Protein AF-A0A1H7BYJ7-F1 (afdb_monomer)

Solvent-accessible surface area (backbone atoms only — not comparable to full-atom values): 9138 Å² total; per-residue (Å²): 132,61,70,69,58,53,51,52,54,51,53,54,52,48,52,54,48,52,54,52,50,53,50,51,52,50,54,50,52,54,50,48,48,52,55,50,54,51,50,49,52,52,52,48,63,68,45,39,71,41,40,77,67,69,54,35,59,83,45,78,42,85,36,72,24,56,43,97,93,31,60,74,94,75,30,85,42,64,54,55,28,47,33,35,39,54,81,94,40,56,35,37,40,40,57,48,35,71,42,78,96,71,34,41,38,30,40,40,45,58,66,40,86,79,68,60,54,45,36,34,36,36,48,41,80,92,76,72,40,49,27,36,30,45,33,47,86,90,47,71,51,80,67,41,76,65,40,68,71,57,50,50,55,40,53,57,72,47,46,85,77,86,127

Nearest PDB structures (foldseek):
  3isu-assembly1_A  TM=5.113E-01  e=2.602E+00  Homo sapiens
  1nqn-assembly1_B-2  TM=3.441E-01  e=8.916E+00  Gallus gallus

pLDDT: mean 91.31, std 7.7, range [48.94, 98.5]

Mean predicted aligned error: 5.72 Å

Sequence (163 aa):
MDEIQRLSDLLNANQRYEEQKQQRFHDDLVQWNASIDALYQQVEGWLKPLVEAGQTRFEYDPHQAQSKGYPDDNSPFRSRRLTFSLAAHRVTFVPDAMGPAGQVSVSVNGLSLHGQEKYSLHLEAERQVWMLKKTVGVKDSEPETFTADFFARLLQGVVPQRR

Secondary structure (DSSP, 8-state):
--HHHHHHHHHHHHHHHHHHHHHHHHHHHHHHHHHHHHHHHHHHHHHHHHHHTTS--EEEEEEE--BTTB-STT-S-EEEEEEEEETTEEEEEEEPPP-GGG--EEEEESS-TTS-EEEEEEEETTTTEEEEEEEETTEEPPPEE--HHHHHHHHHHHSPPP-

Radius of gyration: 20.8 Å; Cα contacts (8 Å, |Δi|>4): 230; chains: 1; bounding box: 52×31×71 Å

Structure (mmCIF, N/CA/C/O backbone):
data_AF-A0A1H7BYJ7-F1
#
_entry.id   AF-A0A1H7BYJ7-F1
#
loop_
_atom_site.group_PDB
_atom_site.id
_atom_site.type_symbol
_atom_site.label_atom_id
_atom_site.label_alt_id
_atom_site.label_comp_id
_atom_site.label_asym_id
_atom_site.label_entity_id
_atom_site.label_seq_id
_atom_site.pdbx_PDB_ins_code
_atom_site.Cartn_x
_atom_site.Cartn_y
_atom_site.Cartn_z
_atom_site.occupancy
_atom_site.B_iso_or_equiv
_atom_site.auth_seq_id
_atom_site.auth_comp_id
_atom_site.auth_asym_id
_atom_site.auth_atom_id
_atom_site.pdbx_PDB_model_num
ATOM 1 N N . MET A 1 1 ? 32.903 1.235 -44.646 1.00 59.94 1 MET A N 1
ATOM 2 C CA . MET A 1 1 ? 32.169 0.641 -43.510 1.00 59.94 1 MET A CA 1
ATOM 3 C C . MET A 1 1 ? 30.831 0.216 -44.081 1.00 59.94 1 MET A C 1
ATOM 5 O O . MET A 1 1 ? 30.137 1.087 -44.588 1.00 59.94 1 MET A O 1
ATOM 9 N N . ASP A 1 2 ? 30.572 -1.088 -44.143 1.00 88.19 2 ASP A N 1
ATOM 10 C CA . ASP A 1 2 ? 29.392 -1.660 -44.804 1.00 88.19 2 ASP A CA 1
ATOM 11 C C . ASP A 1 2 ? 28.114 -1.274 -44.039 1.00 88.19 2 ASP A C 1
ATOM 13 O O . ASP A 1 2 ? 28.074 -1.330 -42.806 1.00 88.19 2 ASP A O 1
ATOM 17 N N . GLU A 1 3 ? 27.088 -0.834 -44.759 1.00 88.12 3 GLU A N 1
ATOM 18 C CA . GLU A 1 3 ? 25.800 -0.436 -44.190 1.00 88.12 3 GLU A CA 1
ATOM 19 C C . GLU A 1 3 ? 25.088 -1.624 -43.525 1.00 88.12 3 GLU A C 1
ATOM 21 O O . GLU A 1 3 ? 24.436 -1.450 -42.493 1.00 88.12 3 GLU A O 1
ATOM 26 N N . ILE A 1 4 ? 25.307 -2.845 -44.029 1.00 88.88 4 ILE A N 1
ATOM 27 C CA . ILE A 1 4 ? 24.780 -4.085 -43.441 1.00 88.88 4 ILE A CA 1
ATOM 28 C C . ILE A 1 4 ? 25.435 -4.391 -42.089 1.00 88.88 4 ILE A C 1
ATOM 30 O O . ILE A 1 4 ? 24.757 -4.815 -41.148 1.00 88.88 4 ILE A O 1
ATOM 34 N N . GLN A 1 5 ? 26.737 -4.120 -41.950 1.00 86.81 5 GLN A N 1
ATOM 35 C CA . GLN A 1 5 ? 27.434 -4.282 -40.672 1.00 86.81 5 GLN A CA 1
ATOM 36 C C . GLN A 1 5 ? 26.893 -3.298 -39.625 1.00 86.81 5 GLN A C 1
ATOM 38 O O . GLN A 1 5 ? 26.601 -3.701 -38.503 1.00 86.81 5 GLN A O 1
ATOM 43 N N . ARG A 1 6 ? 26.661 -2.032 -40.004 1.00 87.19 6 ARG A N 1
ATOM 44 C CA . ARG A 1 6 ? 26.065 -1.028 -39.101 1.00 87.19 6 ARG A CA 1
ATOM 45 C C . ARG A 1 6 ? 24.653 -1.401 -38.656 1.00 87.19 6 ARG A C 1
ATOM 47 O O . ARG A 1 6 ? 24.325 -1.219 -37.488 1.00 87.19 6 ARG A O 1
ATOM 54 N N . LEU A 1 7 ? 23.823 -1.914 -39.566 1.00 90.75 7 LEU A N 1
ATOM 55 C CA . LEU A 1 7 ? 22.486 -2.394 -39.216 1.00 90.75 7 LEU A CA 1
ATOM 56 C C . LEU A 1 7 ? 22.561 -3.564 -38.226 1.00 90.75 7 LEU A C 1
ATOM 58 O O . LEU A 1 7 ? 21.824 -3.581 -37.244 1.00 90.75 7 LEU A O 1
ATOM 62 N N . SER A 1 8 ? 23.483 -4.501 -38.449 1.00 89.12 8 SER A N 1
ATOM 63 C CA . SER A 1 8 ? 23.690 -5.648 -37.556 1.00 89.12 8 SER A CA 1
ATOM 64 C C . SER A 1 8 ? 24.117 -5.203 -36.153 1.00 89.12 8 SER A C 1
ATOM 66 O O . SER A 1 8 ? 23.580 -5.684 -35.156 1.00 89.12 8 SER A O 1
ATOM 68 N N . ASP A 1 9 ? 25.027 -4.230 -36.063 1.00 91.88 9 ASP A N 1
ATOM 69 C CA . ASP A 1 9 ? 25.471 -3.662 -34.788 1.00 91.88 9 ASP A CA 1
ATOM 70 C C . ASP A 1 9 ? 24.325 -2.935 -34.058 1.00 91.88 9 ASP A C 1
ATOM 72 O O . ASP A 1 9 ? 24.161 -3.099 -32.847 1.00 91.88 9 ASP A O 1
ATOM 76 N N . LEU A 1 10 ? 23.489 -2.185 -34.789 1.00 93.25 10 LEU A N 1
ATOM 77 C CA . LEU A 1 10 ? 22.311 -1.504 -34.239 1.00 93.25 10 LEU A CA 1
ATOM 78 C C . LEU A 1 10 ? 21.253 -2.483 -33.716 1.00 93.25 10 LEU A C 1
ATOM 80 O O . LEU A 1 10 ? 20.724 -2.271 -32.625 1.00 93.25 10 LEU A O 1
ATOM 84 N N . LEU A 1 11 ? 20.955 -3.555 -34.456 1.00 92.31 11 LEU A N 1
ATOM 85 C CA . LEU A 1 11 ? 19.987 -4.574 -34.034 1.00 92.31 11 LEU A CA 1
ATOM 86 C C . LEU A 1 11 ? 20.464 -5.305 -32.773 1.00 92.31 11 LEU A C 1
ATOM 88 O O . LEU A 1 11 ? 19.700 -5.447 -31.821 1.00 92.31 11 LEU A O 1
ATOM 92 N N . ASN A 1 12 ? 21.745 -5.680 -32.721 1.00 91.25 12 ASN A N 1
ATOM 93 C CA . ASN A 1 12 ? 22.346 -6.301 -31.539 1.00 91.25 12 ASN A CA 1
ATOM 94 C C . ASN A 1 12 ? 22.324 -5.368 -30.318 1.00 91.25 12 ASN A C 1
ATOM 96 O O . ASN A 1 12 ? 22.039 -5.803 -29.201 1.00 91.25 12 ASN A O 1
ATOM 100 N N . ALA A 1 13 ? 22.621 -4.080 -30.511 1.00 88.38 13 ALA A N 1
ATOM 101 C CA . ALA A 1 13 ? 22.546 -3.086 -29.444 1.00 88.38 13 ALA A CA 1
ATOM 102 C C . ALA A 1 13 ? 21.105 -2.890 -28.943 1.00 88.38 13 ALA A C 1
ATOM 104 O O . ALA A 1 13 ? 20.888 -2.793 -27.736 1.00 88.38 13 ALA A O 1
ATOM 105 N N . ASN A 1 14 ? 20.125 -2.878 -29.851 1.00 88.81 14 ASN A N 1
ATOM 106 C CA . ASN A 1 14 ? 18.710 -2.759 -29.507 1.00 88.81 14 ASN A CA 1
ATOM 107 C C . ASN A 1 14 ? 18.207 -3.978 -28.720 1.00 88.81 14 ASN A C 1
ATOM 109 O O . ASN A 1 14 ? 17.578 -3.811 -27.678 1.00 88.81 14 ASN A O 1
ATOM 113 N N . GLN A 1 15 ? 18.568 -5.192 -29.146 1.00 90.44 15 GLN A N 1
ATOM 114 C CA . GLN A 1 15 ? 18.207 -6.414 -28.429 1.00 90.44 15 GLN A CA 1
ATOM 115 C C . GLN A 1 15 ? 18.746 -6.407 -26.992 1.00 90.44 15 GLN A C 1
ATOM 117 O O . GLN A 1 15 ? 17.991 -6.628 -26.048 1.00 90.44 15 GLN A O 1
ATOM 122 N N . ARG A 1 16 ? 20.031 -6.075 -26.807 1.00 89.44 16 ARG A N 1
ATOM 123 C CA . ARG A 1 16 ? 20.633 -5.967 -25.467 1.00 89.44 16 ARG A CA 1
ATOM 124 C C . ARG A 1 16 ? 19.939 -4.915 -24.604 1.00 89.44 16 ARG A C 1
ATOM 126 O O . ARG A 1 16 ? 19.815 -5.098 -23.396 1.00 89.44 16 ARG A O 1
ATOM 133 N N . TYR A 1 17 ? 19.515 -3.805 -25.205 1.00 88.25 17 TYR A N 1
ATOM 134 C CA . TYR A 1 17 ? 18.778 -2.761 -24.501 1.00 88.25 17 TYR A CA 1
ATOM 135 C C . TYR A 1 17 ? 17.409 -3.257 -24.016 1.00 88.25 17 TYR A C 1
ATOM 137 O O . TYR A 1 17 ? 17.064 -3.041 -22.854 1.00 88.25 17 TYR A O 1
ATOM 145 N N . GLU A 1 18 ? 16.653 -3.960 -24.861 1.00 89.38 18 GLU A N 1
ATOM 146 C CA . GLU A 1 18 ? 15.358 -4.529 -24.474 1.00 89.38 18 GLU A CA 1
ATOM 147 C C . GLU A 1 18 ? 15.504 -5.626 -23.407 1.00 89.38 18 GLU A C 1
ATOM 149 O O . GLU A 1 18 ? 14.747 -5.627 -22.438 1.00 89.38 18 GLU A O 1
ATOM 154 N N . GLU A 1 19 ? 16.517 -6.494 -23.503 1.00 90.81 19 GLU A N 1
ATOM 155 C CA . GLU A 1 19 ? 16.823 -7.500 -22.471 1.00 90.81 19 GLU A CA 1
ATOM 156 C C . GLU A 1 19 ? 17.127 -6.843 -21.112 1.00 90.81 19 GLU A C 1
ATOM 158 O O . GLU A 1 19 ? 16.558 -7.216 -20.085 1.00 90.81 19 GLU A O 1
ATOM 163 N N . GLN A 1 20 ? 17.969 -5.803 -21.096 1.00 89.56 20 GLN A N 1
ATOM 164 C CA . GLN A 1 20 ? 18.278 -5.055 -19.871 1.00 89.56 20 GLN A CA 1
ATOM 165 C C . GLN A 1 20 ? 17.051 -4.348 -19.295 1.00 89.56 20 GLN A C 1
ATOM 167 O O . GLN A 1 20 ? 16.878 -4.290 -18.078 1.00 89.56 20 GLN A O 1
ATOM 172 N N . LYS A 1 21 ? 16.199 -3.793 -20.157 1.00 88.81 21 LYS A N 1
ATOM 173 C CA . LYS A 1 21 ? 14.958 -3.132 -19.755 1.00 88.81 21 LYS A CA 1
ATOM 174 C C . LYS A 1 21 ? 13.973 -4.124 -19.133 1.00 88.81 21 LYS A C 1
ATOM 176 O O . LYS A 1 21 ? 13.379 -3.806 -18.106 1.00 88.81 21 LYS A O 1
ATOM 181 N N . GLN A 1 22 ? 13.829 -5.313 -19.718 1.00 88.31 22 GLN A N 1
ATOM 182 C CA . GLN A 1 22 ? 12.989 -6.382 -19.172 1.00 88.31 22 GLN A CA 1
ATOM 183 C C . GLN A 1 22 ? 13.497 -6.857 -17.811 1.00 88.31 22 GLN A C 1
ATOM 185 O O . GLN A 1 22 ? 12.701 -6.972 -16.881 1.00 88.31 22 GLN A O 1
ATOM 190 N N . GLN A 1 23 ? 14.811 -7.065 -17.669 1.00 90.75 23 GLN A N 1
ATOM 191 C CA . GLN A 1 23 ? 15.394 -7.474 -16.391 1.00 90.75 23 GLN A CA 1
ATOM 192 C C . GLN A 1 23 ? 15.164 -6.421 -15.302 1.00 90.75 23 GLN A C 1
ATOM 194 O O . GLN A 1 23 ? 14.676 -6.758 -14.230 1.00 90.75 23 GLN A O 1
ATOM 199 N N . ARG A 1 24 ? 15.431 -5.140 -15.591 1.00 90.12 24 ARG A N 1
ATOM 200 C CA . ARG A 1 24 ? 15.184 -4.049 -14.631 1.00 90.12 24 ARG A CA 1
ATOM 201 C C . ARG A 1 24 ? 13.726 -3.989 -14.198 1.00 90.12 24 ARG A C 1
ATOM 203 O O . ARG A 1 24 ? 13.449 -3.876 -13.016 1.00 90.12 24 ARG A O 1
ATOM 210 N N . PHE A 1 25 ? 12.800 -4.120 -15.146 1.00 90.44 25 PHE A N 1
ATOM 211 C CA . PHE A 1 25 ? 11.378 -4.144 -14.824 1.00 90.44 25 PHE A CA 1
ATOM 212 C C . PHE A 1 25 ? 11.004 -5.328 -13.921 1.00 90.44 25 PHE A C 1
ATOM 214 O O . PHE A 1 25 ? 10.193 -5.177 -13.011 1.00 90.44 25 PHE A O 1
ATOM 221 N N . HIS A 1 26 ? 11.601 -6.500 -14.147 1.00 91.81 26 HIS A N 1
ATOM 222 C CA . HIS A 1 26 ? 11.406 -7.654 -13.276 1.00 91.81 26 HIS A CA 1
ATOM 223 C C . HIS A 1 26 ? 11.945 -7.403 -11.861 1.00 91.81 26 HIS A C 1
ATOM 225 O O . HIS A 1 26 ? 11.235 -7.659 -10.889 1.00 91.81 26 HIS A O 1
ATOM 231 N N . ASP A 1 27 ? 13.155 -6.856 -11.746 1.00 93.50 27 ASP A N 1
ATOM 232 C CA . ASP A 1 27 ? 13.771 -6.526 -10.458 1.00 93.50 27 ASP A CA 1
ATOM 233 C C . ASP A 1 27 ? 12.929 -5.488 -9.693 1.00 93.50 27 ASP A C 1
ATOM 235 O O . ASP A 1 27 ? 12.644 -5.664 -8.505 1.00 93.50 27 ASP A O 1
ATOM 239 N N . ASP A 1 28 ? 12.442 -4.457 -10.390 1.00 92.88 28 ASP A N 1
ATOM 240 C CA . ASP A 1 28 ? 11.563 -3.431 -9.827 1.00 92.88 28 ASP A CA 1
ATOM 241 C C . ASP A 1 28 ? 10.239 -4.038 -9.330 1.00 92.88 28 ASP A C 1
ATOM 243 O O . ASP A 1 28 ? 9.754 -3.677 -8.258 1.00 92.88 28 ASP A O 1
ATOM 247 N N . LEU A 1 29 ? 9.643 -4.980 -10.073 1.00 93.62 29 LEU A N 1
ATOM 248 C CA . LEU A 1 29 ? 8.417 -5.676 -9.657 1.00 93.62 29 LEU A CA 1
ATOM 249 C C . LEU A 1 29 ? 8.622 -6.507 -8.388 1.00 93.62 29 LEU A C 1
ATOM 251 O O . LEU A 1 29 ? 7.763 -6.500 -7.500 1.00 93.62 29 LEU A O 1
ATOM 255 N N . VAL A 1 30 ? 9.751 -7.215 -8.300 1.00 94.50 30 VAL A N 1
ATOM 256 C CA . VAL A 1 30 ? 10.122 -7.988 -7.109 1.00 94.50 30 VAL A CA 1
ATOM 257 C C . VAL A 1 30 ? 10.274 -7.051 -5.915 1.00 94.50 30 VAL A C 1
ATOM 259 O O . VAL A 1 30 ? 9.687 -7.306 -4.861 1.00 94.50 30 VAL A O 1
ATOM 262 N N . GLN A 1 31 ? 10.993 -5.939 -6.092 1.00 94.38 31 GLN A N 1
ATOM 263 C CA . GLN A 1 31 ? 11.185 -4.946 -5.041 1.00 94.38 31 GLN A CA 1
ATOM 264 C C . GLN A 1 31 ? 9.862 -4.300 -4.614 1.00 94.38 31 GLN A C 1
ATOM 266 O O . GLN A 1 31 ? 9.603 -4.177 -3.419 1.00 94.38 31 GLN A O 1
ATOM 271 N N . TRP A 1 32 ? 8.994 -3.942 -5.564 1.00 95.94 32 TRP A N 1
ATOM 272 C CA . TRP A 1 32 ? 7.668 -3.380 -5.294 1.00 95.94 32 TRP A CA 1
ATOM 273 C C . TRP A 1 32 ? 6.844 -4.295 -4.387 1.00 95.94 32 TRP A C 1
ATOM 275 O O . TRP A 1 32 ? 6.343 -3.838 -3.357 1.00 95.94 32 TRP A O 1
ATOM 285 N N . ASN A 1 33 ? 6.757 -5.590 -4.708 1.00 95.94 33 ASN A N 1
ATOM 286 C CA . ASN A 1 33 ? 5.993 -6.523 -3.882 1.00 95.94 33 ASN A CA 1
ATOM 287 C C . ASN A 1 33 ? 6.655 -6.742 -2.511 1.00 95.94 33 ASN A C 1
ATOM 289 O O . ASN A 1 33 ? 5.967 -6.736 -1.491 1.00 95.94 33 ASN A O 1
ATOM 293 N N . ALA A 1 34 ? 7.986 -6.864 -2.465 1.00 96.25 34 ALA A N 1
ATOM 294 C CA . ALA A 1 34 ? 8.724 -7.036 -1.214 1.00 96.25 34 ALA A CA 1
ATOM 295 C C . ALA A 1 34 ? 8.541 -5.842 -0.259 1.00 96.25 34 ALA A C 1
ATOM 297 O O . ALA A 1 34 ? 8.349 -6.031 0.942 1.00 96.25 34 ALA A O 1
ATOM 298 N N . SER A 1 35 ? 8.540 -4.611 -0.781 1.00 97.06 35 SER A N 1
ATOM 299 C CA . SER A 1 35 ? 8.285 -3.402 0.008 1.00 97.06 35 SER A CA 1
ATOM 300 C C . SER A 1 35 ? 6.876 -3.370 0.608 1.00 97.06 35 SER A C 1
ATOM 302 O O . SER A 1 35 ? 6.706 -2.910 1.738 1.00 97.06 35 SER A O 1
ATOM 304 N N . ILE A 1 36 ? 5.869 -3.864 -0.119 1.00 98.00 36 ILE A N 1
ATOM 305 C CA . ILE A 1 36 ? 4.486 -3.964 0.372 1.00 98.00 36 ILE A CA 1
ATOM 306 C C . ILE A 1 36 ? 4.373 -5.032 1.465 1.00 98.00 36 ILE A C 1
ATOM 308 O O . ILE A 1 36 ? 3.793 -4.767 2.517 1.00 98.00 36 ILE A O 1
ATOM 312 N N . ASP A 1 37 ? 4.959 -6.213 1.258 1.00 97.75 37 ASP A N 1
ATOM 313 C CA . ASP A 1 37 ? 4.953 -7.275 2.270 1.00 97.75 37 ASP A CA 1
ATOM 314 C C . ASP A 1 37 ? 5.676 -6.820 3.556 1.00 97.75 37 ASP A C 1
ATOM 316 O O . ASP A 1 37 ? 5.192 -7.070 4.662 1.00 97.75 37 ASP A O 1
ATOM 320 N N . ALA A 1 38 ? 6.781 -6.074 3.435 1.00 97.88 38 ALA A N 1
ATOM 321 C CA . ALA A 1 38 ? 7.485 -5.490 4.579 1.00 97.88 38 ALA A CA 1
ATOM 322 C C . ALA A 1 38 ? 6.631 -4.450 5.330 1.00 97.88 38 ALA A C 1
ATOM 324 O O . ALA A 1 38 ? 6.595 -4.454 6.563 1.00 97.88 38 ALA A O 1
ATOM 325 N N . LEU A 1 39 ? 5.895 -3.591 4.610 1.00 98.50 39 LEU A N 1
ATOM 326 C CA . LEU A 1 39 ? 4.933 -2.665 5.219 1.00 98.50 39 LEU A CA 1
ATOM 327 C C . LEU A 1 39 ? 3.862 -3.417 6.018 1.00 98.50 39 LEU A C 1
ATOM 329 O O . LEU A 1 39 ? 3.522 -3.011 7.129 1.00 98.50 39 LEU A O 1
ATOM 333 N N . TYR A 1 40 ? 3.328 -4.506 5.466 1.00 98.38 40 TYR A N 1
ATOM 334 C CA . TYR A 1 40 ? 2.310 -5.309 6.140 1.00 98.38 40 TYR A CA 1
ATOM 335 C C . TYR A 1 40 ? 2.852 -5.937 7.417 1.00 98.38 40 TYR A C 1
ATOM 337 O O . TYR A 1 40 ? 2.240 -5.771 8.468 1.00 98.38 40 TYR A O 1
ATOM 345 N N . GLN A 1 41 ? 4.043 -6.532 7.374 1.00 98.12 41 GLN A N 1
ATOM 346 C CA . GLN A 1 41 ? 4.705 -7.064 8.570 1.00 98.12 41 GLN A CA 1
ATOM 347 C C . GLN A 1 41 ? 4.934 -5.989 9.642 1.00 98.12 41 GLN A C 1
ATOM 349 O O . GLN A 1 41 ? 4.739 -6.243 10.831 1.00 98.12 41 GLN A O 1
ATOM 354 N N . GLN A 1 42 ? 5.310 -4.775 9.235 1.00 98.00 42 GLN A N 1
ATOM 355 C CA . GLN A 1 42 ? 5.476 -3.642 10.144 1.00 98.00 42 GLN A CA 1
ATOM 356 C C . GLN A 1 42 ? 4.149 -3.257 10.819 1.00 98.00 42 GLN A C 1
ATOM 358 O O . GLN A 1 42 ? 4.105 -3.099 12.040 1.00 98.00 42 GLN A O 1
ATOM 363 N N . VAL A 1 43 ? 3.056 -3.169 10.053 1.00 98.25 43 VAL A N 1
ATOM 364 C CA . VAL A 1 43 ? 1.707 -2.890 10.576 1.00 98.25 43 VAL A CA 1
ATOM 365 C C . VAL A 1 43 ? 1.223 -4.001 11.511 1.00 98.25 43 VAL A C 1
ATOM 367 O O . VAL A 1 43 ? 0.704 -3.711 12.590 1.00 98.25 43 VAL A O 1
ATOM 370 N N . GLU A 1 44 ? 1.419 -5.267 11.143 1.00 97.44 44 GLU A N 1
ATOM 371 C CA . GLU A 1 44 ? 1.085 -6.408 12.000 1.00 97.44 44 GLU A CA 1
ATOM 372 C C . GLU A 1 44 ? 1.867 -6.381 13.312 1.00 97.44 44 GLU A C 1
ATOM 374 O O . GLU A 1 44 ? 1.285 -6.573 14.380 1.00 97.44 44 GLU A O 1
ATOM 379 N N . GLY A 1 45 ? 3.167 -6.082 13.250 1.00 98.19 45 GLY A N 1
ATOM 380 C CA . GLY A 1 45 ? 4.019 -5.944 14.426 1.00 98.19 45 GLY A CA 1
ATOM 381 C C . GLY A 1 45 ? 3.516 -4.867 15.386 1.00 98.19 45 GLY A C 1
ATOM 382 O O . GLY A 1 45 ? 3.467 -5.095 16.594 1.00 98.19 45 GLY A O 1
ATOM 383 N N . TRP A 1 46 ? 3.080 -3.720 14.861 1.00 98.06 46 TRP A N 1
ATOM 384 C CA . TRP A 1 46 ? 2.523 -2.636 15.673 1.00 98.06 46 TRP A CA 1
ATOM 385 C C . TRP A 1 46 ? 1.182 -2.986 16.318 1.00 98.06 46 TRP A C 1
ATOM 387 O O . TRP A 1 46 ? 0.936 -2.600 17.459 1.00 98.06 46 TRP A O 1
ATOM 397 N N . LEU A 1 47 ? 0.312 -3.714 15.615 1.00 97.00 47 LEU A N 1
ATOM 398 C CA . LEU A 1 47 ? -1.019 -4.072 16.120 1.00 97.00 47 LEU A CA 1
ATOM 399 C C . LEU A 1 47 ? -1.064 -5.433 16.823 1.00 97.00 47 LEU A C 1
ATOM 401 O O . LEU A 1 47 ? -2.133 -5.845 17.277 1.00 97.00 47 LEU A O 1
ATOM 405 N N . LYS A 1 48 ? 0.077 -6.115 16.964 1.00 97.25 48 LYS A N 1
ATOM 406 C CA . LYS A 1 48 ? 0.191 -7.416 17.632 1.00 97.25 48 LYS A CA 1
ATOM 407 C C . LYS A 1 48 ? -0.529 -7.476 18.991 1.00 97.25 48 LYS A C 1
ATOM 409 O O . LYS A 1 48 ? -1.286 -8.427 19.179 1.00 97.25 48 LYS A O 1
ATOM 414 N N . PRO A 1 49 ? -0.431 -6.471 19.891 1.00 96.06 49 PRO A N 1
ATOM 415 C CA . PRO A 1 49 ? -1.164 -6.503 21.160 1.00 96.06 49 PRO A CA 1
ATOM 416 C C . PRO A 1 49 ? -2.692 -6.567 20.999 1.00 96.06 49 PRO A C 1
ATOM 418 O O . PRO A 1 49 ? -3.374 -7.195 21.804 1.00 96.06 49 PRO A O 1
ATOM 421 N N . LEU A 1 50 ? -3.246 -5.948 19.949 1.00 94.81 50 LEU A N 1
ATOM 422 C CA . LEU A 1 50 ? -4.686 -5.981 19.666 1.00 94.81 50 LEU A CA 1
ATOM 423 C C . LEU A 1 50 ? -5.120 -7.349 19.130 1.00 94.81 50 LEU A C 1
ATOM 425 O O . LEU A 1 50 ? -6.221 -7.810 19.434 1.00 94.81 50 LEU A O 1
ATOM 429 N N . VAL A 1 51 ? -4.262 -8.002 18.341 1.00 95.75 51 VAL A N 1
ATOM 430 C CA . VAL A 1 51 ? -4.498 -9.369 17.852 1.00 95.75 51 VAL A CA 1
ATOM 431 C C . VAL A 1 51 ? -4.470 -10.357 19.016 1.00 95.75 51 VAL A C 1
ATOM 433 O O . VAL A 1 51 ? -5.387 -11.163 19.156 1.00 95.75 51 VAL A O 1
ATOM 436 N N . GLU A 1 52 ? -3.465 -10.263 19.890 1.00 96.44 52 GLU A N 1
ATOM 437 C CA . GLU A 1 52 ? -3.325 -11.124 21.073 1.00 96.44 52 GLU A CA 1
ATOM 438 C C . GLU A 1 52 ? -4.489 -10.955 22.060 1.00 96.44 52 GLU A C 1
ATOM 440 O O . GLU A 1 52 ? -4.940 -11.927 22.661 1.00 96.44 52 GLU A O 1
ATOM 445 N N . ALA A 1 53 ? -5.035 -9.741 22.173 1.00 95.38 53 ALA A N 1
ATOM 446 C CA . ALA A 1 53 ? -6.236 -9.457 22.955 1.00 95.38 53 ALA A CA 1
ATOM 447 C C . ALA A 1 53 ? -7.553 -9.877 22.264 1.00 95.38 53 ALA A C 1
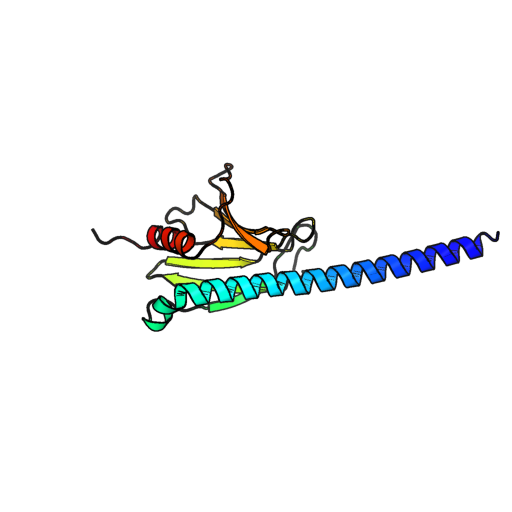ATOM 449 O O . ALA A 1 53 ? -8.631 -9.654 22.818 1.00 95.38 53 ALA A O 1
ATOM 450 N N . GLY A 1 54 ? -7.500 -10.441 21.052 1.00 93.88 54 GLY A N 1
ATOM 451 C CA . GLY A 1 54 ? -8.678 -10.849 20.279 1.00 93.88 54 GLY A CA 1
ATOM 452 C C . GLY A 1 54 ? -9.540 -9.684 19.777 1.00 93.88 54 GLY A C 1
ATOM 453 O O . GLY A 1 54 ? -10.716 -9.872 19.475 1.00 93.88 54 GLY A O 1
ATOM 454 N N . GLN A 1 55 ? -8.983 -8.472 19.709 1.00 93.38 55 GLN A N 1
ATOM 455 C CA . GLN A 1 55 ? -9.703 -7.248 19.336 1.00 93.38 55 GLN A CA 1
ATOM 456 C C . GLN A 1 55 ? -9.682 -6.968 17.830 1.00 93.38 55 GLN A C 1
ATOM 458 O O . GLN A 1 55 ? -10.484 -6.174 17.342 1.00 93.38 55 GLN A O 1
ATOM 463 N N . THR A 1 56 ? -8.764 -7.601 17.100 1.00 94.88 56 THR A N 1
ATOM 464 C CA . THR A 1 56 ? -8.648 -7.504 15.644 1.00 94.88 56 THR A CA 1
ATOM 465 C C . THR A 1 56 ? -8.056 -8.789 15.069 1.00 94.88 56 THR A C 1
ATOM 467 O O . THR A 1 56 ? -7.480 -9.606 15.788 1.00 94.88 56 THR A O 1
ATOM 470 N N . ARG A 1 57 ? -8.189 -8.960 13.755 1.00 94.94 57 ARG A N 1
ATOM 471 C CA . ARG A 1 57 ? -7.520 -9.997 12.967 1.00 94.94 57 ARG A CA 1
ATOM 472 C C . ARG A 1 57 ? -7.195 -9.454 11.583 1.00 94.94 57 ARG A C 1
ATOM 474 O O . ARG A 1 57 ? -7.936 -8.614 11.071 1.00 94.94 57 ARG A O 1
ATOM 481 N N . PHE A 1 58 ? -6.129 -9.970 10.990 1.00 97.38 58 PHE A N 1
ATOM 482 C CA . PHE A 1 58 ? -5.726 -9.631 9.633 1.00 97.38 58 PHE A CA 1
ATOM 483 C C . PHE A 1 58 ? -6.298 -10.626 8.625 1.00 97.38 58 PHE A C 1
ATOM 485 O O . PHE A 1 58 ? -6.323 -11.834 8.860 1.00 97.38 58 PHE A O 1
ATOM 492 N N . GLU A 1 59 ? -6.763 -10.097 7.503 1.00 97.50 59 GLU A N 1
ATOM 493 C CA . GLU A 1 59 ? -7.291 -10.825 6.357 1.00 97.50 59 GLU A CA 1
ATOM 494 C C . GLU A 1 59 ? -6.528 -10.371 5.109 1.00 97.50 59 GLU A C 1
ATOM 496 O O . GLU A 1 59 ? -6.265 -9.179 4.930 1.00 97.50 59 GLU A O 1
ATOM 501 N N . TYR A 1 60 ? -6.160 -11.334 4.265 1.00 97.94 60 TYR A N 1
ATOM 502 C CA . TYR A 1 60 ? -5.379 -11.104 3.057 1.00 97.94 60 TYR A CA 1
ATOM 503 C C . TYR A 1 60 ? -6.138 -11.599 1.834 1.00 97.94 60 TYR A C 1
ATOM 505 O O . TYR A 1 60 ? -6.337 -12.804 1.679 1.00 97.94 60 TYR A O 1
ATOM 513 N N . ASP A 1 61 ? -6.490 -10.682 0.939 1.00 97.00 61 ASP A N 1
ATOM 514 C CA . ASP A 1 61 ? -7.211 -11.005 -0.293 1.00 97.00 61 ASP A CA 1
ATOM 515 C C . ASP A 1 61 ? -6.311 -10.799 -1.513 1.00 97.00 61 ASP A C 1
ATOM 517 O O . ASP A 1 61 ? -5.628 -9.774 -1.576 1.00 97.00 61 ASP A O 1
ATOM 521 N N . PRO A 1 62 ? -6.324 -11.690 -2.522 1.00 96.12 62 PRO A N 1
ATOM 522 C CA . PRO A 1 62 ? -5.631 -11.449 -3.783 1.00 96.12 62 PRO A CA 1
ATOM 523 C C . PRO A 1 62 ? -6.008 -10.095 -4.391 1.00 96.12 62 PRO A C 1
ATOM 525 O O . PRO A 1 62 ? -7.171 -9.676 -4.369 1.00 96.12 62 PRO A O 1
ATOM 528 N N . HIS A 1 63 ? -5.009 -9.404 -4.932 1.00 94.69 63 HIS A N 1
ATOM 529 C CA . HIS A 1 63 ? -5.173 -8.087 -5.529 1.00 94.69 63 HIS A CA 1
ATOM 530 C C . HIS A 1 63 ? -4.297 -7.932 -6.761 1.00 94.69 63 HIS A C 1
ATOM 532 O O . HIS A 1 63 ? -3.126 -8.311 -6.759 1.00 94.69 63 HIS A O 1
ATOM 538 N N . GLN A 1 64 ? -4.868 -7.336 -7.798 1.00 94.50 64 GLN A N 1
ATOM 539 C CA . GLN A 1 64 ? -4.164 -6.995 -9.021 1.00 94.50 64 GLN A CA 1
ATOM 540 C C . GLN A 1 64 ? -4.303 -5.495 -9.239 1.00 94.50 64 GLN A C 1
ATOM 542 O O . GLN A 1 64 ? -5.393 -4.988 -9.506 1.00 94.50 64 GLN A O 1
ATOM 547 N N . ALA A 1 65 ? -3.200 -4.775 -9.066 1.00 93.50 65 ALA A N 1
ATOM 548 C CA . ALA A 1 65 ? -3.201 -3.331 -9.187 1.00 93.50 65 ALA A CA 1
ATOM 549 C C . ALA A 1 65 ? -3.160 -2.923 -10.663 1.00 93.50 65 ALA A C 1
ATOM 551 O O . ALA A 1 65 ? -2.453 -3.533 -11.459 1.00 93.50 65 ALA A O 1
ATOM 552 N N . GLN A 1 66 ? -3.911 -1.894 -11.040 1.00 89.69 66 GLN A N 1
ATOM 553 C CA . GLN A 1 66 ? -4.060 -1.462 -12.433 1.00 89.69 66 GLN A CA 1
ATOM 554 C C . GLN A 1 66 ? -3.562 -0.026 -12.602 1.00 89.69 66 GLN A C 1
ATOM 556 O O . GLN A 1 66 ? -3.637 0.786 -11.678 1.00 89.69 66 GLN A O 1
ATOM 561 N N . SER A 1 67 ? -3.076 0.310 -13.795 1.00 85.25 67 SER A N 1
ATOM 562 C CA . SER A 1 67 ? -2.724 1.687 -14.158 1.00 85.25 67 SER A CA 1
ATOM 563 C C . SER A 1 67 ? -3.048 1.961 -15.621 1.00 85.25 67 SER A C 1
ATOM 565 O O . SER A 1 67 ? -3.348 1.049 -16.384 1.00 85.25 67 SER A O 1
ATOM 567 N N . LYS A 1 68 ? -2.946 3.224 -16.056 1.00 80.19 68 LYS A N 1
ATOM 568 C CA . LYS A 1 68 ? -3.142 3.578 -17.474 1.00 80.19 68 LYS A CA 1
ATOM 569 C C . LYS A 1 68 ? -2.213 2.810 -18.426 1.00 80.19 68 LYS A C 1
ATOM 571 O O . LYS A 1 68 ? -2.580 2.621 -19.577 1.00 80.19 68 LYS A O 1
ATOM 576 N N . GLY A 1 69 ? -1.026 2.408 -17.961 1.00 78.75 69 GLY A N 1
ATOM 577 C CA . GLY A 1 69 ? -0.069 1.626 -18.752 1.00 78.75 69 GLY A CA 1
ATOM 578 C C . GLY A 1 69 ? -0.321 0.117 -18.725 1.00 78.75 69 GLY A C 1
ATOM 579 O O . GLY A 1 69 ? 0.164 -0.584 -19.604 1.00 78.75 69 GLY A O 1
ATOM 580 N N . TYR A 1 70 ? -1.088 -0.365 -17.745 1.00 80.00 70 TYR A N 1
ATOM 581 C CA . TYR A 1 70 ? -1.432 -1.773 -17.545 1.00 80.00 70 TYR A CA 1
ATOM 582 C C . TYR A 1 70 ? -2.913 -1.878 -17.137 1.00 80.00 70 TYR A C 1
ATOM 584 O O . TYR A 1 70 ? -3.212 -2.056 -15.948 1.00 80.00 70 TYR A O 1
ATOM 592 N N . PRO A 1 71 ? -3.851 -1.662 -18.080 1.00 77.00 71 PRO A N 1
ATOM 593 C CA . PRO A 1 71 ? -5.264 -1.949 -17.843 1.00 77.00 71 PRO A CA 1
ATOM 594 C C . PRO A 1 71 ? -5.479 -3.468 -17.675 1.00 77.00 71 PRO A C 1
ATOM 596 O O . PRO A 1 71 ? -4.623 -4.237 -18.090 1.00 77.00 71 PRO A O 1
ATOM 599 N N . ASP A 1 72 ? -6.613 -3.881 -17.090 1.00 77.94 72 ASP A N 1
ATOM 600 C CA . ASP A 1 72 ? -7.160 -5.259 -17.118 1.00 77.94 72 ASP A CA 1
ATOM 601 C C . ASP A 1 72 ? -6.368 -6.419 -16.441 1.00 77.94 72 ASP A C 1
ATOM 603 O O . ASP A 1 72 ? -5.545 -6.203 -15.542 1.00 77.94 72 ASP A O 1
ATOM 607 N N . ASP A 1 73 ? -6.736 -7.664 -16.800 1.00 66.50 73 ASP A N 1
ATOM 608 C CA . ASP A 1 73 ? -6.310 -8.961 -16.237 1.00 66.50 73 ASP A CA 1
ATOM 609 C C . ASP A 1 73 ? -4.816 -9.274 -16.460 1.00 66.50 73 ASP A C 1
ATOM 611 O O . ASP A 1 73 ? -4.254 -10.175 -15.821 1.00 66.50 73 ASP A O 1
ATOM 615 N N . ASN A 1 74 ? -4.138 -8.524 -17.335 1.00 78.62 74 ASN A N 1
ATOM 616 C CA . ASN A 1 74 ? -2.728 -8.743 -17.666 1.00 78.62 74 ASN A CA 1
ATOM 617 C C . ASN A 1 74 ? -1.752 -7.862 -16.884 1.00 78.62 74 ASN A C 1
ATOM 619 O O . ASN A 1 74 ? -0.545 -7.921 -17.128 1.00 78.62 74 ASN A O 1
ATOM 623 N N . SER A 1 75 ? -2.230 -7.070 -15.922 1.00 88.44 75 SER A N 1
ATOM 624 C CA . SER A 1 75 ? -1.325 -6.283 -15.088 1.00 88.44 75 SER A CA 1
ATOM 625 C C . SER A 1 75 ? -0.317 -7.182 -14.342 1.00 88.44 75 SER A C 1
ATOM 627 O O . SER A 1 75 ? -0.729 -8.138 -13.668 1.00 88.44 75 SER A O 1
ATOM 629 N N . PRO A 1 76 ? 0.995 -6.878 -14.405 1.00 90.38 76 PRO A N 1
ATOM 630 C CA . PRO A 1 76 ? 2.020 -7.646 -13.703 1.00 90.38 76 PRO A CA 1
ATOM 631 C C . PRO A 1 76 ? 2.046 -7.364 -12.191 1.00 90.38 76 PRO A C 1
ATOM 633 O O . PRO A 1 76 ? 2.697 -8.091 -11.443 1.00 90.38 76 PRO A O 1
ATOM 636 N N . PHE A 1 77 ? 1.322 -6.343 -11.718 1.00 93.94 77 PHE A N 1
ATOM 637 C CA . PHE A 1 77 ? 1.297 -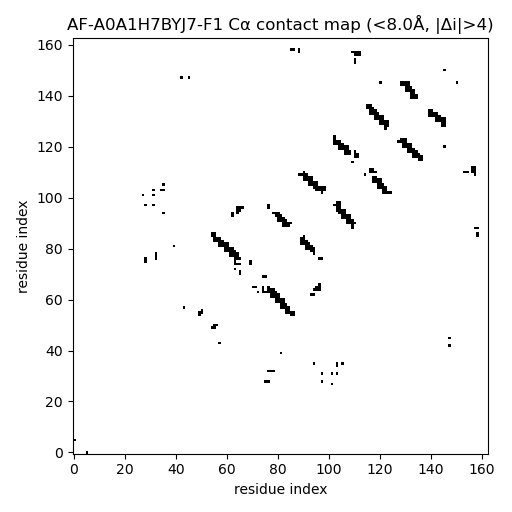5.921 -10.315 1.00 93.94 77 PHE A CA 1
ATOM 638 C C . PHE A 1 77 ? 0.326 -6.770 -9.491 1.00 93.94 77 PHE A C 1
ATOM 640 O O . PHE A 1 77 ? -0.780 -6.343 -9.149 1.00 93.94 77 PHE A O 1
ATOM 647 N N . ARG A 1 78 ? 0.736 -8.001 -9.187 1.00 94.06 78 ARG A N 1
ATOM 648 C CA . ARG A 1 78 ? -0.035 -8.947 -8.371 1.00 94.06 78 ARG A CA 1
ATOM 649 C C . ARG A 1 78 ? 0.491 -8.955 -6.943 1.00 94.06 78 ARG A C 1
ATOM 651 O O . ARG A 1 78 ? 1.675 -9.171 -6.721 1.00 94.06 78 ARG A O 1
ATOM 658 N N . SER A 1 79 ? -0.401 -8.734 -5.988 1.00 95.31 79 SER A N 1
ATOM 659 C CA . SER A 1 79 ? -0.096 -8.737 -4.560 1.00 95.31 79 SER A CA 1
ATOM 660 C C . SER A 1 79 ? -1.354 -9.112 -3.767 1.00 95.31 79 SER A C 1
ATOM 662 O O . SER A 1 79 ? -2.216 -9.853 -4.253 1.00 95.31 79 SER A O 1
ATOM 664 N N . ARG A 1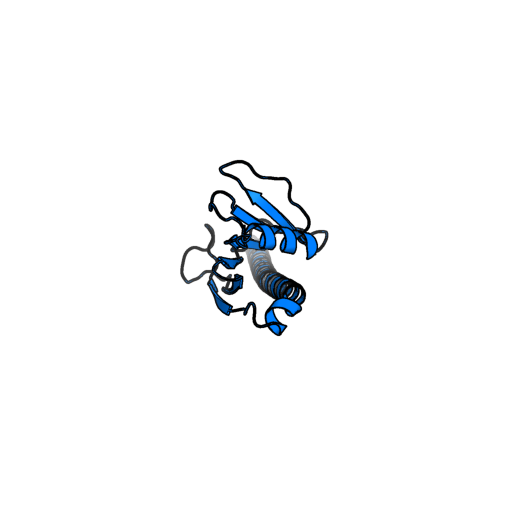 80 ? -1.471 -8.626 -2.531 1.00 96.94 80 ARG A N 1
ATOM 665 C CA . ARG A 1 80 ? -2.615 -8.847 -1.647 1.00 96.94 80 ARG A CA 1
ATOM 666 C C . ARG A 1 80 ? -3.091 -7.527 -1.056 1.00 96.94 80 ARG A C 1
ATOM 668 O O . ARG A 1 80 ? -2.290 -6.634 -0.819 1.00 96.94 80 ARG A O 1
ATOM 675 N N . ARG A 1 81 ? -4.391 -7.414 -0.799 1.00 97.94 81 ARG A N 1
ATOM 676 C CA . ARG A 1 81 ? -4.955 -6.397 0.093 1.00 97.94 81 ARG A CA 1
ATOM 677 C C . ARG A 1 81 ? -4.839 -6.895 1.524 1.00 97.94 81 ARG A C 1
ATOM 679 O O . ARG A 1 81 ? -5.219 -8.032 1.786 1.00 97.94 81 ARG A O 1
ATOM 686 N N . LEU A 1 82 ? -4.371 -6.040 2.426 1.00 98.50 82 LEU A N 1
ATOM 687 C CA . LEU A 1 82 ? -4.418 -6.279 3.868 1.00 98.50 82 LEU A CA 1
ATOM 688 C C . LEU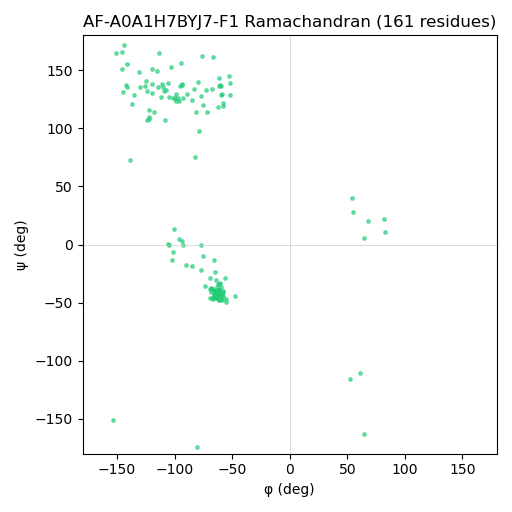 A 1 82 ? -5.655 -5.592 4.443 1.00 98.50 82 LEU A C 1
ATOM 690 O O . LEU A 1 82 ? -5.812 -4.378 4.306 1.00 98.50 82 LEU A O 1
ATOM 694 N N . THR A 1 83 ? -6.510 -6.351 5.117 1.00 98.12 83 THR A N 1
ATOM 695 C CA . THR A 1 83 ? -7.708 -5.844 5.789 1.00 98.12 83 THR A CA 1
ATOM 696 C C . THR A 1 83 ? -7.695 -6.244 7.257 1.00 98.12 83 THR A C 1
ATOM 698 O O . THR A 1 83 ? -7.341 -7.366 7.596 1.00 98.12 83 THR A O 1
ATOM 701 N N . PHE A 1 84 ? -8.126 -5.349 8.140 1.00 96.88 84 PHE A N 1
ATOM 702 C CA . PHE A 1 84 ? -8.444 -5.689 9.526 1.00 96.88 84 PHE A CA 1
ATOM 703 C C . PHE A 1 84 ? -9.606 -4.840 10.038 1.00 96.88 84 PHE A C 1
ATOM 705 O O . PHE A 1 84 ? -9.996 -3.853 9.410 1.00 96.88 84 PHE A O 1
ATOM 712 N N . SER A 1 85 ? -10.199 -5.235 11.166 1.00 93.25 85 SER A N 1
ATOM 713 C CA . SER A 1 85 ? -11.333 -4.517 11.759 1.00 93.25 85 SER A CA 1
ATOM 714 C C . SER A 1 85 ? -11.035 -4.108 13.195 1.00 93.25 85 SER A C 1
ATOM 716 O O . SER A 1 85 ? -10.609 -4.927 14.000 1.00 93.25 85 SER A O 1
ATOM 718 N N . LEU A 1 86 ? -11.305 -2.847 13.522 1.00 88.62 86 LEU A N 1
ATOM 719 C CA . LEU A 1 86 ? -11.315 -2.324 14.883 1.00 88.62 86 LEU A CA 1
ATOM 720 C C . LEU A 1 86 ? -12.763 -2.055 15.280 1.00 88.62 86 LEU A C 1
ATOM 722 O O . LEU A 1 86 ? -13.393 -1.117 14.786 1.00 88.62 86 LEU A O 1
ATOM 726 N N . ALA A 1 87 ? -13.307 -2.900 16.157 1.00 84.69 87 ALA A N 1
ATOM 727 C CA . ALA A 1 87 ? -14.740 -2.937 16.448 1.00 84.69 87 ALA A CA 1
ATOM 728 C C . ALA A 1 87 ? -15.572 -3.060 15.151 1.00 84.69 87 ALA A C 1
ATOM 730 O O . ALA A 1 87 ? -15.472 -4.066 14.455 1.00 84.69 87 ALA A O 1
ATOM 731 N N . ALA A 1 88 ? -16.382 -2.051 14.814 1.00 83.12 88 ALA A N 1
ATOM 732 C CA . ALA A 1 88 ? -17.195 -2.029 13.595 1.00 83.12 88 ALA A CA 1
ATOM 733 C C . ALA A 1 88 ? -16.503 -1.345 12.397 1.00 83.12 88 ALA A C 1
ATOM 735 O O . ALA A 1 88 ? -17.100 -1.250 11.325 1.00 83.12 88 ALA A O 1
ATOM 736 N N . HIS A 1 89 ? -15.278 -0.836 12.566 1.00 90.00 89 HIS A N 1
ATOM 737 C CA . HIS A 1 89 ? -14.581 -0.074 11.533 1.00 90.00 89 HIS A CA 1
ATOM 738 C C . HIS A 1 89 ? -13.540 -0.932 10.818 1.00 90.00 89 HIS A C 1
ATOM 740 O O . HIS A 1 89 ? -12.672 -1.524 11.455 1.00 90.00 89 HIS A O 1
ATOM 746 N N . ARG A 1 90 ? -13.620 -0.994 9.488 1.00 93.44 90 ARG A N 1
ATOM 747 C CA . ARG A 1 90 ? -12.697 -1.767 8.654 1.00 93.44 90 ARG A CA 1
ATOM 748 C C . ARG A 1 90 ? -11.622 -0.856 8.079 1.00 93.44 90 ARG A C 1
ATOM 750 O O . ARG A 1 90 ? -11.953 0.142 7.449 1.00 93.44 90 ARG A O 1
ATOM 757 N N . VAL A 1 91 ? -10.366 -1.255 8.242 1.00 95.94 91 VAL A N 1
ATOM 758 C CA . VAL A 1 91 ? -9.200 -0.607 7.638 1.00 95.94 91 VAL A CA 1
ATOM 759 C C . VAL A 1 91 ? -8.649 -1.526 6.557 1.00 95.94 91 VAL A C 1
ATOM 761 O O . VAL A 1 91 ? -8.468 -2.721 6.797 1.00 95.94 91 VAL A O 1
ATOM 764 N N . THR A 1 92 ? -8.384 -0.980 5.371 1.00 97.44 92 THR A N 1
ATOM 765 C CA . THR A 1 92 ? -7.894 -1.759 4.227 1.00 97.44 92 THR A CA 1
ATOM 766 C C . THR A 1 92 ? -6.754 -1.038 3.527 1.00 97.44 92 THR A C 1
ATOM 768 O O . THR A 1 92 ? -6.896 0.114 3.122 1.00 97.44 92 THR A O 1
ATOM 771 N N . PHE A 1 93 ? -5.652 -1.751 3.331 1.00 98.44 93 PHE A N 1
ATOM 772 C CA . PHE A 1 93 ? -4.496 -1.333 2.555 1.00 98.44 93 PHE A CA 1
ATOM 773 C C . PHE A 1 93 ? -4.595 -1.963 1.166 1.00 98.44 93 PHE A C 1
ATOM 775 O O . PHE A 1 93 ? -4.701 -3.184 1.032 1.00 98.44 93 PHE A O 1
ATOM 782 N N . VAL A 1 94 ? -4.569 -1.130 0.132 1.00 98.06 94 VAL A N 1
ATOM 783 C CA . VAL A 1 94 ? -4.722 -1.527 -1.267 1.00 98.06 94 VAL A CA 1
ATOM 784 C C . VAL A 1 94 ? -3.485 -1.081 -2.038 1.00 98.06 94 VAL A C 1
ATOM 786 O O . VAL A 1 94 ? -3.313 0.120 -2.236 1.00 98.06 94 VAL A O 1
ATOM 789 N N . PRO A 1 95 ? -2.608 -2.009 -2.452 1.00 97.62 95 PRO A N 1
ATOM 790 C CA . PRO A 1 95 ? -1.450 -1.660 -3.260 1.00 97.62 95 PRO A CA 1
ATOM 791 C C . PRO A 1 95 ? -1.847 -1.033 -4.593 1.00 97.62 95 PRO A C 1
ATOM 793 O O . PRO A 1 95 ? -2.751 -1.528 -5.274 1.00 97.62 95 PRO A O 1
ATOM 796 N N . ASP A 1 96 ? -1.141 0.021 -4.986 1.00 96.06 96 ASP A N 1
ATOM 797 C CA . ASP A 1 96 ? -1.288 0.616 -6.309 1.00 96.06 96 ASP A CA 1
ATOM 798 C C . ASP A 1 96 ? -0.241 0.037 -7.265 1.00 96.06 96 ASP A C 1
ATOM 800 O O . ASP A 1 96 ? 0.829 -0.422 -6.855 1.00 96.06 96 ASP A O 1
ATOM 804 N N . ALA A 1 97 ? -0.536 0.080 -8.564 1.00 94.81 97 ALA A N 1
ATOM 805 C CA . ALA A 1 97 ? 0.452 -0.253 -9.576 1.00 94.81 97 ALA A CA 1
ATOM 806 C C . ALA A 1 97 ? 1.623 0.728 -9.462 1.00 94.81 97 ALA A C 1
ATOM 808 O O . ALA A 1 97 ? 1.418 1.912 -9.184 1.00 94.81 97 ALA A O 1
ATOM 809 N N . MET A 1 98 ? 2.837 0.228 -9.682 1.00 93.56 98 MET A N 1
ATOM 810 C CA . MET A 1 98 ? 4.053 1.025 -9.548 1.00 93.56 98 MET A CA 1
ATOM 811 C C . MET A 1 98 ? 3.957 2.317 -10.363 1.00 93.56 98 MET A C 1
ATOM 813 O O . MET A 1 98 ? 3.606 2.315 -11.548 1.00 93.56 98 MET A O 1
ATOM 817 N N . GLY A 1 99 ? 4.237 3.426 -9.688 1.00 89.62 99 GLY A N 1
ATOM 818 C CA . GLY A 1 99 ? 4.176 4.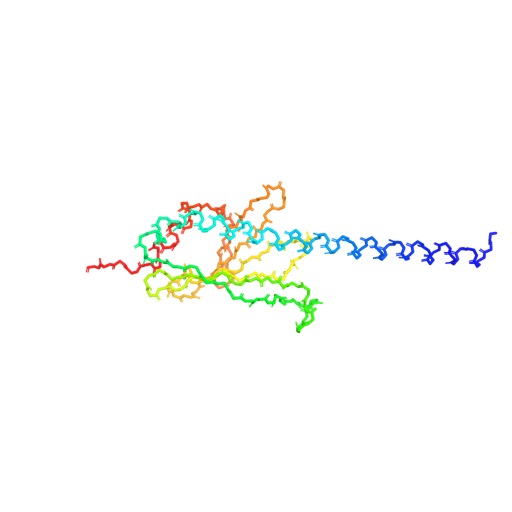759 -10.256 1.00 89.62 99 GLY A CA 1
ATOM 819 C C . GLY A 1 99 ? 5.413 5.114 -11.086 1.00 89.62 99 GLY A C 1
ATOM 820 O O . GLY A 1 99 ? 6.306 4.291 -11.305 1.00 89.62 99 GLY A O 1
ATOM 821 N N . PRO A 1 100 ? 5.493 6.373 -11.548 1.00 86.00 100 PRO A N 1
ATOM 822 C CA . PRO A 1 100 ? 6.672 6.890 -12.234 1.00 86.00 100 PRO A CA 1
ATOM 823 C C . PRO A 1 100 ? 7.950 6.656 -11.421 1.00 86.00 100 PRO A C 1
ATOM 825 O O . PRO A 1 100 ? 7.928 6.738 -10.195 1.00 86.00 100 PRO A O 1
ATOM 828 N N . ALA A 1 101 ? 9.060 6.384 -12.113 1.00 85.19 101 ALA A N 1
ATOM 829 C CA . ALA A 1 101 ? 10.373 6.151 -11.504 1.00 85.19 101 ALA A CA 1
ATOM 830 C C . ALA A 1 101 ? 10.410 5.033 -10.437 1.00 85.19 101 ALA A C 1
ATOM 832 O O . ALA A 1 101 ? 11.234 5.079 -9.530 1.00 85.19 101 ALA A O 1
ATOM 833 N N . GLY A 1 102 ? 9.525 4.036 -10.534 1.00 87.75 102 GLY A N 1
ATOM 834 C CA . GLY A 1 102 ? 9.520 2.903 -9.607 1.00 87.75 102 GLY A CA 1
ATOM 835 C C . GLY A 1 102 ? 8.789 3.165 -8.288 1.00 87.75 102 GLY A C 1
ATOM 836 O O . GLY A 1 102 ? 8.902 2.371 -7.358 1.00 87.75 102 GLY A O 1
ATOM 837 N N . GLN A 1 103 ? 8.044 4.272 -8.178 1.00 93.19 103 GLN A N 1
ATOM 838 C CA . GLN A 1 103 ? 7.379 4.659 -6.934 1.00 93.19 103 GLN A CA 1
ATOM 839 C C . GLN A 1 103 ? 6.417 3.566 -6.445 1.00 93.19 103 GLN A C 1
ATOM 841 O O . GLN A 1 103 ? 5.453 3.213 -7.127 1.00 93.19 103 GLN A O 1
ATOM 846 N N . VAL A 1 104 ? 6.644 3.077 -5.227 1.00 96.62 104 VAL A N 1
ATOM 847 C CA . VAL A 1 104 ? 5.734 2.151 -4.543 1.00 96.62 104 VAL A CA 1
ATOM 848 C C . VAL A 1 104 ? 4.721 2.966 -3.741 1.00 96.62 104 VAL A C 1
ATOM 850 O O . VAL A 1 104 ? 5.116 3.861 -2.984 1.00 96.62 104 VAL A O 1
ATOM 853 N N . SER A 1 105 ? 3.430 2.671 -3.895 1.00 97.25 105 SER A N 1
ATOM 854 C CA . SER A 1 105 ? 2.368 3.287 -3.099 1.00 97.25 105 SER A CA 1
ATOM 855 C C . SER A 1 105 ? 1.264 2.307 -2.710 1.00 97.25 105 SER A C 1
ATOM 857 O O . SER A 1 105 ? 1.050 1.277 -3.352 1.00 97.25 105 SER A O 1
ATOM 859 N N . VAL A 1 106 ? 0.586 2.632 -1.610 1.00 98.31 106 VAL A N 1
ATOM 860 C CA . VAL A 1 106 ? -0.532 1.864 -1.061 1.00 98.31 106 VAL A CA 1
ATOM 861 C C . VAL A 1 106 ? -1.626 2.830 -0.624 1.00 98.31 106 VAL A C 1
ATOM 863 O O . VAL A 1 106 ? -1.418 3.664 0.258 1.00 98.31 106 VAL A O 1
ATOM 866 N N . SER A 1 107 ? -2.817 2.694 -1.190 1.00 97.44 107 SER A N 1
ATOM 867 C CA . SER A 1 107 ? -4.011 3.402 -0.736 1.00 97.44 107 SER A CA 1
ATOM 868 C C . SER A 1 107 ? -4.510 2.815 0.589 1.00 97.44 107 SER A C 1
ATOM 870 O O . SER A 1 107 ? -4.633 1.597 0.723 1.00 97.44 107 SER A O 1
ATOM 872 N N . VAL A 1 108 ? -4.831 3.659 1.571 1.00 97.00 108 VAL A N 1
ATOM 873 C CA . VAL A 1 108 ? -5.324 3.232 2.889 1.00 97.00 108 VAL A CA 1
ATOM 874 C C . VAL A 1 108 ? -6.735 3.764 3.118 1.00 97.00 108 VAL A C 1
ATOM 876 O O . VAL A 1 108 ? -6.972 4.967 3.227 1.00 97.00 108 VAL A O 1
ATOM 879 N N . ASN A 1 109 ? -7.689 2.843 3.201 1.00 94.62 109 ASN A N 1
ATOM 880 C CA . ASN A 1 109 ? -9.103 3.128 3.417 1.00 94.62 109 ASN A CA 1
ATOM 881 C C . ASN A 1 109 ? -9.493 2.838 4.871 1.00 94.62 109 ASN A C 1
ATOM 883 O O . ASN A 1 109 ? -8.900 1.970 5.509 1.00 94.62 109 ASN A O 1
ATOM 887 N N . GLY A 1 110 ? -10.516 3.532 5.379 1.00 91.81 110 GLY A N 1
ATOM 888 C CA . GLY A 1 110 ? -11.011 3.317 6.746 1.00 91.81 110 GLY A CA 1
ATOM 889 C C . GLY A 1 110 ? -10.214 4.038 7.837 1.00 91.81 110 GLY A C 1
ATOM 890 O O . GLY A 1 110 ? -10.246 3.644 8.993 1.00 91.81 110 GLY A O 1
ATOM 891 N N . LEU A 1 111 ? -9.477 5.095 7.482 1.00 91.81 111 LEU A N 1
ATOM 892 C CA . LEU A 1 111 ? -8.833 5.996 8.451 1.00 91.81 111 LEU A CA 1
ATOM 893 C C . LEU A 1 111 ? -9.617 7.301 8.659 1.00 91.81 111 LEU A C 1
ATOM 895 O O . LEU A 1 111 ? -9.102 8.249 9.241 1.00 91.81 111 LEU A O 1
ATOM 899 N N . SER A 1 112 ? -10.866 7.359 8.185 1.00 87.75 112 SER A N 1
ATOM 900 C CA . SER A 1 112 ? -11.749 8.515 8.338 1.00 87.75 112 SER A CA 1
ATOM 901 C C . SER A 1 112 ? -13.198 8.076 8.524 1.00 87.75 112 SER A C 1
ATOM 903 O O . SER A 1 112 ? -13.719 7.289 7.733 1.00 87.75 112 SER A O 1
ATOM 905 N N . LEU A 1 113 ? -13.878 8.628 9.534 1.00 78.81 113 LEU A N 1
ATOM 906 C CA . LEU A 1 113 ? -15.281 8.313 9.838 1.00 78.81 113 LEU A CA 1
ATOM 907 C C . LEU A 1 113 ? -16.265 8.837 8.784 1.00 78.81 113 LE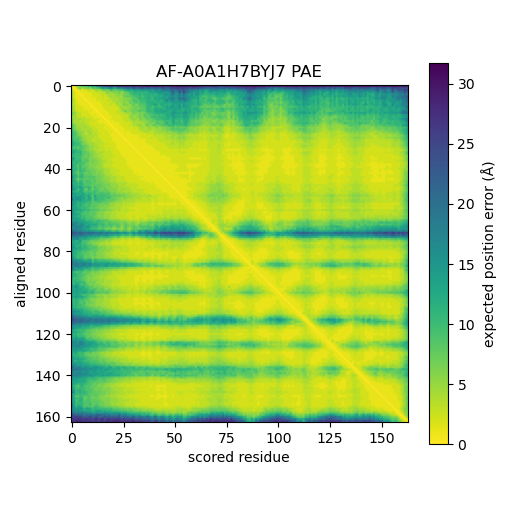U A C 1
ATOM 909 O O . LEU A 1 113 ? -17.331 8.258 8.593 1.00 78.81 113 LEU A O 1
ATOM 913 N N . HIS A 1 114 ? -15.923 9.935 8.108 1.00 78.38 114 HIS A N 1
ATOM 914 C CA . HIS A 1 114 ? -16.830 10.633 7.189 1.00 78.38 114 HIS A CA 1
ATOM 915 C C . HIS A 1 114 ? -16.484 10.413 5.711 1.00 78.38 114 HIS A C 1
ATOM 917 O O . HIS A 1 114 ? -17.147 10.972 4.838 1.00 78.38 114 HIS A O 1
ATOM 923 N N . GLY A 1 115 ? -15.433 9.635 5.420 1.00 75.31 115 GLY A N 1
ATOM 924 C CA . GLY A 1 115 ? -15.020 9.272 4.058 1.00 75.31 115 GLY A CA 1
ATOM 925 C C . GLY A 1 115 ? -14.545 10.435 3.175 1.00 75.31 115 GLY A C 1
ATOM 926 O O . GLY A 1 115 ? -14.282 10.232 1.994 1.00 75.31 115 GLY A O 1
ATOM 927 N N . GLN A 1 116 ? -14.435 11.650 3.722 1.00 82.19 116 GLN A N 1
ATOM 928 C CA . GLN A 1 116 ? -13.959 12.840 3.001 1.00 82.19 116 GLN A CA 1
ATOM 929 C C . GLN A 1 116 ? -12.437 12.848 2.824 1.00 82.19 116 GLN A C 1
ATOM 931 O O . GLN A 1 116 ? -11.906 13.537 1.952 1.00 82.19 116 GLN A O 1
ATOM 936 N N . GLU A 1 117 ? -11.738 12.098 3.671 1.00 90.38 117 GLU A N 1
ATOM 937 C CA . GLU A 1 117 ? -10.287 12.063 3.738 1.00 90.38 117 GLU A CA 1
ATOM 938 C C . GLU A 1 117 ? -9.798 10.762 3.111 1.00 90.38 117 GLU A C 1
ATOM 940 O O . GLU A 1 117 ? -10.240 9.670 3.477 1.00 90.38 117 GLU A O 1
ATOM 945 N N . LYS A 1 118 ? -8.879 10.890 2.160 1.00 92.44 118 LYS A N 1
ATOM 946 C CA . LYS A 1 118 ? -8.182 9.768 1.539 1.00 92.44 118 LYS A CA 1
ATOM 947 C C . LYS A 1 118 ? -6.765 9.726 2.069 1.00 92.44 118 LYS A C 1
ATOM 949 O O . LYS A 1 118 ? -6.127 10.767 2.199 1.00 92.44 118 LYS A O 1
ATOM 954 N N . TYR A 1 119 ? -6.283 8.527 2.345 1.00 95.81 119 TYR A N 1
ATOM 955 C CA . TYR A 1 119 ? -4.936 8.312 2.837 1.00 95.81 119 TYR A CA 1
ATOM 956 C C . TYR A 1 119 ? -4.175 7.434 1.854 1.00 95.81 119 TYR A C 1
ATOM 958 O O . TYR A 1 119 ? -4.716 6.462 1.329 1.00 95.81 119 TYR A O 1
ATOM 966 N N . SER A 1 120 ? -2.919 7.776 1.602 1.00 96.88 120 SER A N 1
ATOM 967 C CA . SER A 1 120 ? -2.030 6.991 0.750 1.00 96.88 120 SER A CA 1
ATOM 968 C C . SER A 1 120 ? -0.630 6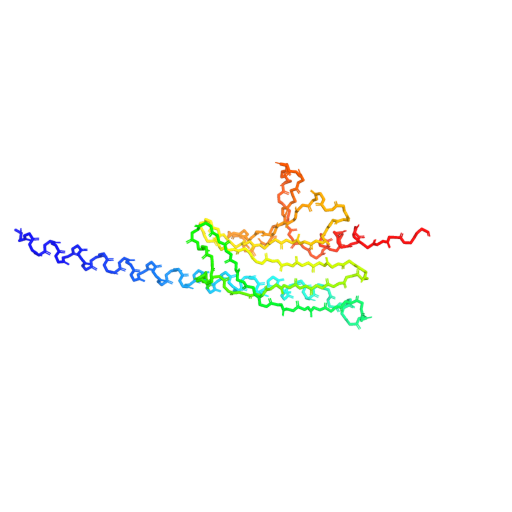.976 1.334 1.00 96.88 120 SER A C 1
ATOM 970 O O . SER A 1 120 ? -0.105 8.020 1.725 1.00 96.88 120 SER A O 1
ATOM 972 N N . LEU A 1 121 ? -0.019 5.805 1.352 1.00 98.06 121 LEU A N 1
ATOM 973 C CA . LEU A 1 121 ? 1.374 5.601 1.696 1.00 98.06 121 LEU A CA 1
ATOM 974 C C . LEU A 1 121 ? 2.218 5.612 0.427 1.00 98.06 121 LEU A C 1
ATOM 976 O O . LEU A 1 121 ? 1.836 5.006 -0.569 1.00 98.06 121 LEU A O 1
ATOM 980 N N . HIS A 1 122 ? 3.365 6.277 0.469 1.00 96.88 122 HIS A N 1
ATOM 981 C CA . HIS A 1 122 ? 4.377 6.241 -0.583 1.00 96.88 122 HIS A CA 1
ATOM 982 C C . HIS A 1 122 ? 5.735 5.939 0.041 1.00 96.88 122 HIS A C 1
ATOM 984 O O . HIS A 1 122 ? 6.076 6.482 1.091 1.00 96.88 122 HIS A O 1
ATOM 990 N N . LEU A 1 123 ? 6.488 5.040 -0.584 1.00 96.81 123 LEU A N 1
ATOM 991 C CA . LEU A 1 123 ? 7.831 4.701 -0.138 1.00 96.81 123 LEU A CA 1
ATOM 992 C C . LEU A 1 123 ? 8.816 5.751 -0.654 1.00 96.81 123 LEU A C 1
ATOM 994 O O . LEU A 1 123 ? 9.027 5.865 -1.860 1.00 96.81 123 LEU A O 1
ATOM 998 N N . GLU A 1 124 ? 9.427 6.518 0.238 1.00 93.75 124 GLU A N 1
ATOM 999 C CA . GLU A 1 124 ? 10.476 7.463 -0.131 1.00 93.75 124 GLU A CA 1
ATOM 1000 C C . GLU A 1 124 ? 11.753 6.695 -0.499 1.00 93.75 124 GLU A C 1
ATOM 1002 O O . GLU A 1 124 ? 12.361 6.042 0.351 1.00 93.75 124 GLU A O 1
ATOM 1007 N N . ALA A 1 125 ? 12.165 6.764 -1.769 1.00 84.56 125 ALA A N 1
ATOM 1008 C CA . ALA A 1 125 ? 13.238 5.928 -2.309 1.00 84.56 125 ALA A CA 1
ATOM 1009 C C . ALA A 1 125 ? 14.597 6.138 -1.615 1.00 84.56 125 ALA A C 1
ATOM 1011 O O . ALA A 1 125 ? 15.305 5.166 -1.359 1.00 84.56 125 ALA A O 1
ATOM 1012 N N . GLU A 1 126 ? 14.950 7.382 -1.276 1.00 84.94 126 GLU A N 1
ATOM 1013 C CA . GLU A 1 126 ? 16.254 7.715 -0.678 1.00 84.94 126 GLU A CA 1
ATOM 1014 C C . GLU A 1 126 ? 16.409 7.175 0.745 1.00 84.94 126 GLU A C 1
ATOM 1016 O O . GLU A 1 126 ? 17.491 6.737 1.133 1.00 84.94 126 GLU A O 1
ATOM 1021 N N . ARG A 1 127 ? 15.327 7.211 1.530 1.00 87.12 127 ARG A N 1
ATOM 1022 C CA . ARG A 1 127 ? 15.350 6.829 2.948 1.00 87.12 127 ARG A CA 1
ATOM 1023 C C . ARG A 1 127 ? 14.775 5.446 3.209 1.00 87.12 127 ARG A C 1
ATOM 1025 O O . ARG A 1 127 ? 14.959 4.930 4.305 1.00 87.12 127 ARG A O 1
ATOM 1032 N N . GLN A 1 128 ? 14.090 4.856 2.227 1.00 90.00 128 GLN A N 1
ATOM 1033 C CA . GLN A 1 128 ? 13.316 3.621 2.379 1.00 90.00 128 GLN A CA 1
ATOM 1034 C C . GLN A 1 128 ? 12.297 3.727 3.526 1.00 90.00 128 GLN A C 1
ATOM 1036 O O . GLN A 1 128 ? 12.094 2.797 4.303 1.00 90.00 128 GLN A O 1
ATOM 1041 N N . VAL A 1 129 ? 11.661 4.896 3.639 1.00 95.31 129 VAL A N 1
ATOM 1042 C CA . VAL A 1 129 ? 10.681 5.210 4.682 1.00 95.31 129 VAL A CA 1
ATOM 1043 C C . VAL A 1 129 ? 9.312 5.406 4.052 1.00 95.31 129 VAL A C 1
ATOM 1045 O O . VAL A 1 129 ? 9.167 6.075 3.032 1.00 95.31 129 VAL A O 1
ATOM 1048 N N . TRP A 1 130 ? 8.288 4.828 4.675 1.00 98.06 130 TRP A N 1
ATOM 1049 C CA . TRP A 1 130 ? 6.909 5.060 4.274 1.00 98.06 130 TRP A CA 1
ATOM 1050 C C . TRP A 1 130 ? 6.429 6.418 4.765 1.00 98.06 130 TRP A C 1
ATOM 1052 O O . TRP A 1 130 ? 6.492 6.729 5.953 1.00 98.06 130 TRP A O 1
ATOM 1062 N N . MET A 1 131 ? 5.901 7.199 3.838 1.00 97.69 131 MET A N 1
ATOM 1063 C CA . MET A 1 131 ? 5.339 8.514 4.082 1.00 97.69 131 MET A CA 1
ATOM 1064 C C . MET A 1 131 ? 3.832 8.447 3.850 1.00 97.69 131 MET A C 1
ATOM 1066 O O . MET A 1 131 ? 3.369 7.984 2.806 1.00 97.69 131 MET A O 1
ATOM 1070 N N . LEU A 1 132 ? 3.047 8.882 4.828 1.00 97.25 132 LEU A N 1
ATOM 1071 C CA . LEU A 1 132 ? 1.598 8.955 4.732 1.00 97.25 132 LEU A CA 1
ATOM 1072 C C . LEU A 1 132 ? 1.190 10.344 4.257 1.00 97.25 132 LEU A C 1
ATOM 1074 O O . LEU A 1 132 ? 1.530 11.356 4.863 1.00 97.25 132 LEU A O 1
ATOM 1078 N N . LYS A 1 133 ? 0.403 10.376 3.191 1.00 96.19 133 LYS A N 1
ATOM 1079 C CA . LYS A 1 133 ? -0.221 11.578 2.655 1.00 96.19 133 LYS A CA 1
ATOM 1080 C C . LYS A 1 133 ? -1.721 11.518 2.893 1.00 96.19 133 LYS A C 1
ATOM 1082 O O . LYS A 1 133 ? -2.343 10.483 2.641 1.00 96.19 133 LYS A O 1
ATOM 1087 N N . LYS A 1 134 ? -2.295 12.631 3.344 1.00 95.12 134 LYS A N 1
ATOM 1088 C CA . LYS A 1 134 ? -3.738 12.820 3.472 1.00 95.12 134 LYS A CA 1
ATOM 1089 C C . LYS A 1 134 ? -4.223 13.772 2.383 1.00 95.12 134 LYS A C 1
ATOM 1091 O O . LYS A 1 134 ? -3.672 14.854 2.206 1.00 95.12 134 LYS A O 1
ATOM 1096 N N . THR A 1 135 ? -5.304 13.405 1.712 1.00 93.44 135 THR A N 1
ATOM 1097 C CA . THR A 1 135 ? -5.976 14.240 0.713 1.00 93.44 135 THR A CA 1
ATOM 1098 C C . THR A 1 135 ? -7.411 14.501 1.152 1.00 93.44 135 THR A C 1
ATOM 1100 O O . THR A 1 135 ? -8.146 13.572 1.485 1.00 93.44 135 THR A O 1
ATOM 1103 N N . VAL A 1 136 ? -7.827 15.768 1.136 1.00 90.38 136 VAL A N 1
ATOM 1104 C CA . VAL A 1 136 ? -9.194 16.204 1.452 1.00 90.38 136 VAL A CA 1
ATOM 1105 C C . VAL A 1 136 ? -9.740 16.995 0.268 1.00 90.38 136 VAL A C 1
ATOM 1107 O O . VAL A 1 136 ? -9.314 18.120 -0.006 1.00 90.38 136 VAL A O 1
ATOM 1110 N N . GLY A 1 137 ? -10.674 16.396 -0.474 1.00 86.38 137 GLY A N 1
ATOM 1111 C CA . GLY A 1 137 ? -11.123 16.940 -1.757 1.00 86.38 137 GLY A CA 1
ATOM 1112 C C . GLY A 1 137 ? -9.965 17.032 -2.757 1.00 86.38 137 GLY A C 1
ATOM 1113 O O . GLY A 1 137 ? -9.468 16.008 -3.215 1.00 86.38 137 GLY A O 1
ATOM 1114 N N . VAL A 1 138 ? -9.543 18.257 -3.085 1.00 82.31 138 VAL A N 1
ATOM 1115 C CA . VAL A 1 138 ? -8.403 18.550 -3.983 1.00 82.31 138 VAL A CA 1
ATOM 1116 C C . VAL A 1 138 ? -7.148 19.018 -3.242 1.00 82.31 138 VAL A C 1
ATOM 1118 O O . VAL A 1 138 ? -6.149 19.347 -3.876 1.00 82.31 138 VAL A O 1
ATOM 1121 N N . LYS A 1 139 ? -7.207 19.124 -1.909 1.00 88.06 139 LYS A N 1
ATOM 1122 C CA . LYS A 1 139 ? -6.091 19.607 -1.095 1.00 88.06 139 LYS A CA 1
ATOM 1123 C C . LYS A 1 139 ? -5.314 18.435 -0.529 1.00 88.06 139 LYS A C 1
ATOM 1125 O O . LYS A 1 139 ? -5.878 17.598 0.172 1.00 88.06 139 LYS A O 1
ATOM 1130 N N . ASP A 1 140 ? -4.020 18.446 -0.788 1.00 89.25 140 ASP A N 1
ATOM 1131 C CA . ASP A 1 140 ? -3.067 17.508 -0.220 1.00 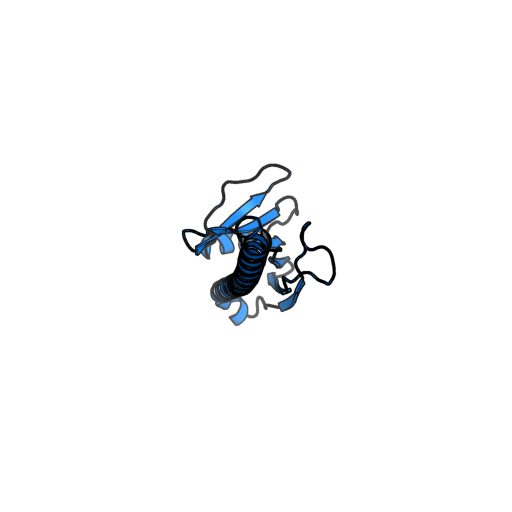89.25 140 ASP A CA 1
ATOM 1132 C C . ASP A 1 140 ? -2.402 18.114 1.017 1.00 89.25 140 ASP A C 1
ATOM 1134 O O . ASP A 1 140 ? -2.021 19.286 1.007 1.00 89.25 140 ASP A O 1
ATOM 1138 N N . SER A 1 141 ? -2.266 17.323 2.081 1.00 90.50 141 SER A N 1
ATOM 1139 C CA . SER A 1 141 ? -1.393 17.658 3.202 1.00 90.50 141 SER A CA 1
ATOM 1140 C C . SER A 1 141 ? 0.068 17.416 2.833 1.00 90.50 141 SER A C 1
ATOM 1142 O O . SER A 1 141 ? 0.376 16.646 1.916 1.00 90.50 141 SER A O 1
ATOM 1144 N N . GLU A 1 142 ? 0.973 18.017 3.601 1.00 92.94 142 GLU A N 1
ATOM 1145 C CA . GLU A 1 142 ? 2.363 17.572 3.599 1.00 92.94 142 GLU A CA 1
ATOM 1146 C C . GLU A 1 142 ? 2.428 16.098 4.041 1.00 92.94 142 GLU A C 1
ATOM 1148 O O . GLU A 1 142 ? 1.690 15.700 4.953 1.00 92.94 142 GLU A O 1
ATOM 1153 N N . PRO A 1 143 ? 3.235 15.262 3.365 1.00 94.12 143 PRO A N 1
ATOM 1154 C CA . PRO A 1 143 ? 3.498 13.905 3.810 1.00 94.12 143 PRO A CA 1
ATOM 1155 C C . PRO A 1 143 ? 4.179 13.857 5.175 1.00 94.12 143 PRO A C 1
ATOM 1157 O O . PRO A 1 143 ? 5.157 14.561 5.416 1.00 94.12 143 PRO A O 1
ATOM 1160 N N . GLU A 1 144 ? 3.719 12.956 6.034 1.00 95.31 144 GLU A N 1
ATOM 1161 C CA . GLU A 1 144 ? 4.322 12.694 7.341 1.00 95.31 144 GLU A CA 1
ATOM 1162 C C . GLU A 1 144 ? 4.873 11.269 7.397 1.00 95.31 144 GLU A C 1
ATOM 1164 O O . GLU A 1 144 ? 4.325 10.354 6.780 1.00 95.31 144 GLU A O 1
ATOM 1169 N N . THR A 1 145 ? 5.941 11.047 8.161 1.00 96.94 145 THR A N 1
ATOM 1170 C CA . THR A 1 145 ? 6.499 9.704 8.344 1.00 96.94 145 THR A CA 1
ATOM 1171 C C . THR A 1 145 ? 5.465 8.763 8.955 1.00 96.94 145 THR A C 1
ATOM 1173 O O . THR A 1 145 ? 4.887 9.038 10.009 1.00 96.94 145 THR A O 1
ATOM 1176 N N . PHE A 1 146 ? 5.264 7.608 8.327 1.00 97.81 146 PHE A N 1
ATOM 1177 C CA . PHE A 1 146 ? 4.348 6.591 8.815 1.00 97.81 146 PHE A CA 1
ATOM 1178 C C . PHE A 1 146 ? 4.993 5.794 9.954 1.00 97.81 146 PHE A C 1
ATOM 1180 O O . PHE A 1 146 ? 5.779 4.874 9.732 1.00 97.81 146 PHE A O 1
ATOM 1187 N N . THR A 1 147 ? 4.670 6.173 11.190 1.00 97.69 147 THR A N 1
ATOM 1188 C CA . THR A 1 147 ? 5.148 5.531 12.424 1.00 97.69 147 THR A CA 1
ATOM 1189 C C . THR A 1 147 ? 4.007 4.858 13.184 1.00 97.69 147 THR A C 1
ATOM 1191 O O . THR A 1 147 ? 2.835 5.169 12.962 1.00 97.69 147 THR A O 1
ATOM 1194 N N . ALA A 1 148 ? 4.350 3.981 14.134 1.00 97.00 148 ALA A N 1
ATOM 1195 C CA . ALA A 1 148 ? 3.377 3.325 15.007 1.00 97.00 148 ALA A CA 1
ATOM 1196 C C . ALA A 1 148 ? 2.491 4.338 15.753 1.00 97.00 148 ALA A C 1
ATOM 1198 O O . ALA A 1 148 ? 1.269 4.215 15.731 1.00 97.00 148 ALA A O 1
ATOM 1199 N N . ASP A 1 149 ? 3.089 5.375 16.350 1.00 96.56 149 ASP A N 1
ATOM 1200 C CA . ASP A 1 149 ? 2.363 6.398 17.117 1.00 96.56 149 ASP A CA 1
ATOM 1201 C C . ASP A 1 149 ? 1.447 7.247 16.237 1.00 96.56 149 ASP A C 1
ATOM 1203 O O . ASP A 1 149 ? 0.347 7.640 16.639 1.00 96.56 149 ASP A O 1
ATOM 1207 N N . PHE A 1 150 ? 1.896 7.570 15.023 1.00 95.19 150 PHE A N 1
ATOM 1208 C CA . PHE A 1 150 ? 1.064 8.300 14.078 1.00 95.19 150 PHE A CA 1
ATOM 1209 C C . PHE A 1 150 ? -0.119 7.447 13.619 1.00 95.19 150 PHE A C 1
ATOM 1211 O O . PHE A 1 150 ? -1.263 7.898 13.674 1.00 95.19 150 PHE A O 1
ATOM 1218 N N . PHE A 1 151 ? 0.134 6.186 13.273 1.00 96.31 151 PHE A N 1
ATOM 1219 C CA . PHE A 1 151 ? -0.911 5.254 12.881 1.00 96.31 151 PHE A CA 1
ATOM 1220 C C . PHE A 1 151 ? -1.912 4.991 14.013 1.00 96.31 151 PHE A C 1
ATOM 1222 O O . PHE A 1 151 ? -3.118 5.068 13.790 1.00 96.31 151 PHE A O 1
ATOM 1229 N N . ALA A 1 152 ? -1.443 4.783 15.244 1.00 94.81 152 ALA A N 1
ATOM 1230 C CA . ALA A 1 152 ? -2.299 4.582 16.410 1.00 94.81 152 ALA A CA 1
ATOM 1231 C C . ALA A 1 152 ? -3.249 5.766 16.645 1.00 94.81 152 ALA A C 1
ATOM 1233 O O . ALA A 1 152 ? -4.431 5.554 16.915 1.00 94.81 152 ALA A O 1
ATOM 1234 N N . ARG A 1 153 ? -2.773 7.010 16.484 1.00 93.75 153 ARG A N 1
ATOM 1235 C CA . ARG A 1 153 ? -3.622 8.211 16.583 1.00 93.75 153 ARG A CA 1
ATOM 1236 C C . ARG A 1 153 ? -4.715 8.239 15.514 1.00 93.75 153 ARG A C 1
ATOM 1238 O O . ARG A 1 153 ? -5.857 8.566 15.833 1.00 93.75 153 ARG A O 1
ATOM 1245 N N . LEU A 1 154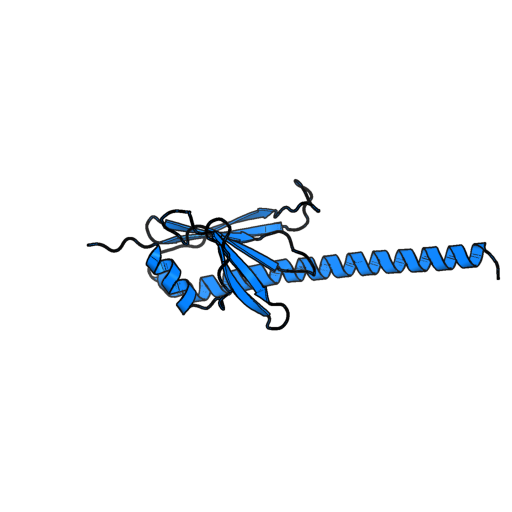 ? -4.398 7.854 14.276 1.00 93.56 154 LEU A N 1
ATOM 1246 C CA . LEU A 1 154 ? -5.397 7.745 13.203 1.00 93.56 154 LEU A CA 1
ATOM 1247 C C . LEU A 1 154 ? -6.448 6.675 13.523 1.00 93.56 154 LEU A C 1
ATOM 1249 O O . LEU A 1 154 ? -7.643 6.929 13.394 1.00 93.56 154 LEU A O 1
ATOM 1253 N N . LEU A 1 155 ? -6.015 5.508 14.010 1.00 93.62 155 LEU A N 1
ATOM 1254 C CA . LEU A 1 155 ? -6.917 4.421 14.395 1.00 93.62 155 LEU A CA 1
ATOM 1255 C C . LEU A 1 155 ? -7.827 4.808 15.569 1.00 93.62 155 LEU A C 1
ATOM 1257 O O . LEU A 1 155 ? -9.021 4.527 15.542 1.00 93.62 155 LEU A O 1
ATOM 1261 N N . GLN A 1 156 ? -7.305 5.504 16.580 1.00 91.75 156 GLN A N 1
ATOM 1262 C CA . GLN A 1 156 ? -8.118 6.019 17.688 1.00 91.75 156 GLN A CA 1
ATOM 1263 C C . GLN A 1 156 ? -9.189 7.007 17.211 1.00 91.75 156 GLN A C 1
ATOM 1265 O O . GLN A 1 156 ? -10.286 7.025 17.763 1.00 91.75 156 GLN A O 1
ATOM 1270 N N . GLY A 1 157 ? -8.896 7.794 16.171 1.00 89.06 157 GLY A N 1
ATOM 1271 C CA . GLY A 1 157 ? -9.846 8.733 15.575 1.00 89.06 157 GLY A CA 1
ATOM 1272 C C . GLY A 1 157 ? -11.060 8.070 14.916 1.00 89.06 157 GLY A C 1
ATOM 1273 O O . GLY A 1 157 ? -12.106 8.709 14.805 1.00 89.06 157 GLY A O 1
ATOM 1274 N N . VAL A 1 158 ? -10.952 6.798 14.511 1.00 87.62 158 VAL A N 1
ATOM 1275 C CA . VAL A 1 158 ? -12.053 6.043 13.882 1.00 87.62 158 VAL A CA 1
ATOM 1276 C C . VAL A 1 158 ? -12.769 5.077 14.826 1.00 87.62 158 VAL A C 1
ATOM 1278 O O . VAL A 1 158 ? -13.795 4.503 14.459 1.00 87.62 158 VAL A O 1
ATOM 1281 N N . VAL A 1 159 ? -12.277 4.904 16.053 1.00 85.19 159 VAL A N 1
ATOM 1282 C CA . VAL A 1 159 ? -12.972 4.114 17.074 1.00 85.19 159 VAL A CA 1
ATOM 1283 C C . VAL A 1 159 ? -13.996 5.011 17.784 1.00 85.19 159 VAL A C 1
ATOM 1285 O O . VAL A 1 159 ? -13.616 6.044 18.338 1.00 85.19 159 VAL A O 1
ATOM 1288 N N . PRO A 1 160 ? -15.293 4.644 17.817 1.00 72.31 160 PRO A N 1
ATOM 1289 C CA . PRO A 1 160 ? -16.301 5.422 18.528 1.00 72.31 160 PRO A CA 1
ATOM 1290 C C . PRO A 1 160 ? -15.936 5.570 20.008 1.00 72.31 160 PRO A C 1
ATOM 1292 O O . PRO A 1 160 ? -15.851 4.580 20.739 1.00 72.31 160 PRO A O 1
ATOM 1295 N N . GLN A 1 161 ? -15.753 6.805 20.471 1.00 71.56 161 GLN A N 1
ATOM 1296 C CA . GLN A 1 161 ? -15.602 7.073 21.897 1.00 71.56 161 GLN A CA 1
ATOM 1297 C C . GLN A 1 161 ? -16.980 6.958 22.553 1.00 71.56 161 GLN A C 1
ATOM 1299 O O . GLN A 1 161 ? -17.913 7.671 22.175 1.00 71.56 161 GLN A O 1
ATOM 1304 N N . ARG A 1 162 ? -17.133 6.041 23.516 1.00 61.22 162 ARG A N 1
ATOM 1305 C CA . ARG A 1 162 ? -18.334 6.009 24.362 1.00 61.22 162 ARG A CA 1
ATOM 1306 C C . ARG A 1 162 ? -18.384 7.324 25.144 1.00 61.22 162 ARG A C 1
ATOM 1308 O O . ARG A 1 162 ? -17.450 7.613 25.888 1.00 61.22 162 ARG A O 1
ATOM 1315 N N . ARG A 1 163 ? -19.435 8.115 24.922 1.00 48.94 163 ARG A N 1
ATOM 1316 C CA . ARG A 1 163 ? -19.841 9.189 25.834 1.00 48.94 163 ARG A CA 1
ATOM 1317 C C . ARG A 1 163 ? -20.651 8.601 26.976 1.00 48.94 163 ARG A C 1
ATOM 1319 O O . ARG A 1 163 ? -21.400 7.635 26.701 1.00 48.94 163 ARG A O 1
#

Foldseek 3Di:
DDPVVVVVVVVVVVVVVVVVVVVVVVVLLVVLQVLVVVVVVQVCVLCVVCVVVVQKDKDWAWAAAADPVRDPPPGPNIYIKIWMDRVPFIKIWAWHRQDPPSKTKIWIPRLDQVRQKTWMWIQDPVVRFIWIWIDGPHDIDDTDTDDSVVVVVSVVNRDDDDD